Protein AF-A0A0A6YX41-F1 (afdb_monomer_lite)

Sequence (40 aa):
MPNQGEDCYFYFYSTCAKGDSCPFRHCEAALGNETVCTLW

Organism: Mus musculus (NCBI:txid10090)

InterPro domains:
  IPR000571 Zinc finger, CCCH-type [PS50103] (2-29)
  IPR036855 Zinc finger, CCCH-type superfamily [SSF90229] (5-26)
  IPR041686 Zinc-finger CCCH domain [PF15663] (1-40)

Radius of gyration: 10.09 Å; chains: 1; bounding box: 24×14×21 Å

Structure (mmCIF, N/CA/C/O backbone):
data_AF-A0A0A6YX41-F1
#
_entry.id   AF-A0A0A6YX41-F1
#
loop_
_atom_site.group_PDB
_atom_site.id
_atom_site.type_symbol
_atom_site.label_atom_id
_atom_site.label_alt_id
_atom_site.label_comp_id
_atom_site.label_asym_id
_atom_site.label_entity_id
_atom_site.label_seq_id
_atom_site.pdbx_PDB_ins_code
_atom_site.Cartn_x
_atom_site.Cartn_y
_atom_site.Cartn_z
_atom_site.occupancy
_atom_site.B_iso_or_equiv
_atom_site.auth_seq_id
_atom_site.auth_comp_id
_atom_site.auth_asym_id
_atom_site.auth_atom_id
_atom_site.pdbx_PDB_model_num
ATOM 1 N N . MET A 1 1 ? 12.233 2.923 13.693 1.00 48.91 1 MET A N 1
ATOM 2 C CA . MET A 1 1 ? 12.015 1.462 13.774 1.00 48.91 1 MET A CA 1
ATOM 3 C C . MET A 1 1 ? 11.063 1.118 12.642 1.00 48.91 1 MET A C 1
ATOM 5 O O . MET A 1 1 ? 10.121 1.885 12.493 1.00 48.91 1 MET A O 1
ATOM 9 N N . PRO A 1 2 ? 11.318 0.119 11.778 1.00 46.84 2 PRO A N 1
ATOM 10 C CA . PRO A 1 2 ? 10.342 -0.225 10.751 1.00 46.84 2 PRO A CA 1
ATOM 11 C C . PRO A 1 2 ? 9.105 -0.745 11.481 1.00 46.84 2 PRO A C 1
ATOM 13 O O . PRO A 1 2 ? 9.181 -1.759 12.173 1.00 46.84 2 PRO A O 1
ATOM 16 N N . ASN A 1 3 ? 8.017 0.024 11.436 1.00 57.53 3 ASN A N 1
ATOM 17 C CA . ASN A 1 3 ? 6.760 -0.337 12.067 1.00 57.53 3 ASN A CA 1
ATOM 18 C C . ASN A 1 3 ? 6.242 -1.592 11.364 1.00 57.53 3 ASN A C 1
ATOM 20 O O . ASN A 1 3 ? 5.591 -1.506 10.329 1.00 57.53 3 ASN A O 1
ATOM 24 N N . GLN A 1 4 ? 6.524 -2.764 11.935 1.00 56.00 4 GLN A N 1
ATOM 25 C CA . GLN A 1 4 ? 6.057 -4.076 11.463 1.00 56.00 4 GLN A CA 1
ATOM 26 C C . GLN A 1 4 ? 4.515 -4.208 11.468 1.00 56.00 4 GLN A C 1
ATOM 28 O O . GLN A 1 4 ? 3.986 -5.272 11.162 1.00 56.00 4 GLN A O 1
ATOM 33 N N . GLY A 1 5 ? 3.792 -3.138 11.820 1.00 61.62 5 GLY A N 1
ATOM 34 C CA . GLY A 1 5 ? 2.340 -3.028 11.741 1.00 61.62 5 GLY A CA 1
ATOM 35 C C . GLY A 1 5 ? 1.821 -2.203 10.563 1.00 61.62 5 GLY A C 1
ATOM 36 O O . GLY A 1 5 ? 0.629 -2.295 10.293 1.00 61.62 5 GLY A O 1
ATOM 37 N N . GLU A 1 6 ? 2.666 -1.441 9.857 1.00 76.06 6 GLU A N 1
ATOM 38 C CA . GLU A 1 6 ? 2.204 -0.570 8.773 1.00 76.06 6 GLU A CA 1
ATOM 39 C C . GLU A 1 6 ? 2.172 -1.305 7.426 1.00 76.06 6 GLU A C 1
ATOM 41 O O . GLU A 1 6 ? 3.161 -1.887 6.967 1.00 76.06 6 GLU A O 1
ATOM 46 N N . ASP A 1 7 ? 1.000 -1.278 6.798 1.00 80.62 7 ASP A N 1
ATOM 47 C CA . ASP A 1 7 ? 0.743 -1.739 5.448 1.00 80.62 7 ASP A CA 1
ATOM 48 C C . ASP A 1 7 ? 1.584 -0.947 4.442 1.00 80.62 7 ASP A C 1
ATOM 50 O O . ASP A 1 7 ? 1.769 0.271 4.520 1.00 80.62 7 ASP A O 1
ATOM 54 N N . CYS A 1 8 ? 2.118 -1.661 3.459 1.00 87.31 8 CYS A N 1
ATOM 55 C CA . CYS A 1 8 ? 2.884 -1.045 2.399 1.00 87.31 8 CYS A CA 1
ATOM 56 C C . CYS A 1 8 ? 1.946 -0.233 1.508 1.00 87.31 8 CYS A C 1
ATOM 58 O O . CYS A 1 8 ? 1.203 -0.793 0.700 1.00 87.31 8 CYS A O 1
ATOM 60 N N . TYR A 1 9 ? 2.058 1.091 1.590 1.00 83.94 9 TYR A N 1
ATOM 61 C CA . TYR A 1 9 ? 1.347 2.016 0.710 1.00 83.94 9 TYR A CA 1
ATOM 62 C C . TYR A 1 9 ? 1.493 1.616 -0.766 1.00 83.94 9 TYR A C 1
ATOM 64 O O . TYR A 1 9 ? 0.511 1.432 -1.471 1.00 83.94 9 TYR A O 1
ATOM 72 N N . PHE A 1 10 ? 2.718 1.374 -1.239 1.00 87.12 10 PHE A N 1
ATOM 73 C CA . PHE A 1 10 ? 2.940 0.993 -2.637 1.00 87.12 10 PHE A CA 1
ATOM 74 C C . PHE A 1 10 ? 2.286 -0.341 -2.996 1.00 87.12 10 PHE A C 1
ATOM 76 O O . PHE A 1 10 ? 1.845 -0.515 -4.127 1.00 87.12 10 PHE A O 1
ATOM 83 N N . TYR A 1 11 ? 2.207 -1.284 -2.058 1.00 86.38 11 TYR A N 1
ATOM 84 C CA . TYR A 1 11 ? 1.554 -2.564 -2.302 1.00 86.38 11 TYR A CA 1
ATOM 85 C C . TYR A 1 11 ? 0.047 -2.397 -2.409 1.00 86.38 11 TYR A C 1
ATOM 87 O O . TYR A 1 11 ? -0.536 -2.927 -3.340 1.00 86.38 11 TYR A O 1
ATOM 95 N N . PHE A 1 12 ? -0.559 -1.586 -1.539 1.00 82.69 12 PHE A N 1
ATOM 96 C CA . PHE A 1 12 ? -1.979 -1.240 -1.602 1.00 82.69 12 PHE A CA 1
ATOM 97 C C . PHE A 1 12 ? -2.385 -0.693 -2.983 1.00 82.69 12 PHE A C 1
ATOM 99 O O . PHE A 1 12 ? -3.405 -1.092 -3.538 1.00 82.69 12 PHE A O 1
ATOM 106 N N . TYR A 1 13 ? -1.527 0.132 -3.593 1.00 82.88 13 TYR A N 1
ATOM 107 C CA . TYR A 1 13 ? -1.709 0.642 -4.959 1.00 82.88 13 TYR A CA 1
ATOM 108 C C . TY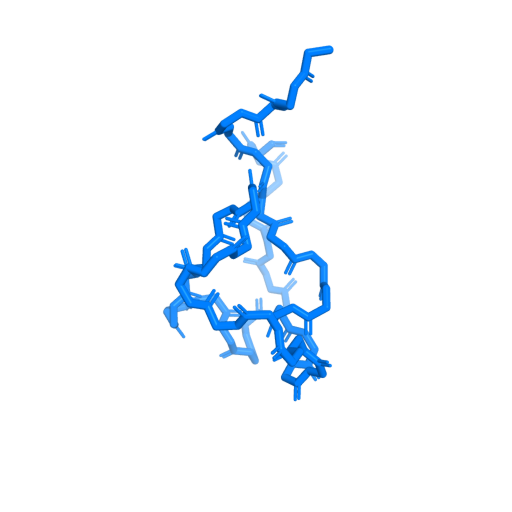R A 1 13 ? -1.171 -0.288 -6.066 1.00 82.88 13 TYR A C 1
ATOM 110 O O . TYR A 1 13 ? -1.090 0.127 -7.218 1.00 82.88 13 TYR A O 1
ATOM 118 N N . SER A 1 14 ? -0.778 -1.530 -5.758 1.00 84.31 14 SER A N 1
ATOM 119 C CA . SER A 1 14 ? -0.183 -2.491 -6.710 1.00 84.31 14 SER A CA 1
ATOM 120 C C . SER A 1 14 ? 1.071 -1.983 -7.447 1.00 84.31 14 SER A C 1
ATOM 122 O O . SER A 1 14 ? 1.346 -2.366 -8.580 1.00 84.31 14 SER A O 1
ATOM 124 N N . THR A 1 15 ? 1.859 -1.119 -6.805 1.00 88.56 15 THR A N 1
ATOM 125 C CA . THR A 1 15 ? 3.099 -0.523 -7.344 1.00 88.56 15 THR A CA 1
ATOM 126 C C . THR A 1 15 ? 4.366 -0.962 -6.602 1.00 88.56 15 THR A C 1
ATOM 128 O O . THR A 1 15 ? 5.473 -0.562 -6.966 1.00 88.56 15 THR A O 1
ATOM 131 N N . CYS A 1 16 ? 4.249 -1.785 -5.555 1.00 89.50 16 CYS A N 1
ATOM 132 C CA . CYS A 1 16 ? 5.413 -2.258 -4.810 1.00 89.50 16 CYS A CA 1
ATOM 133 C C . CYS A 1 16 ? 6.209 -3.296 -5.612 1.00 89.50 16 CYS A C 1
ATOM 135 O O . CYS A 1 16 ? 5.736 -4.401 -5.854 1.00 89.50 16 CYS A O 1
ATOM 137 N N . ALA A 1 17 ? 7.461 -2.970 -5.942 1.00 90.19 17 ALA A N 1
ATOM 138 C CA . ALA A 1 17 ? 8.391 -3.880 -6.617 1.00 90.19 17 ALA A CA 1
ATOM 139 C C . ALA A 1 17 ? 9.293 -4.678 -5.651 1.00 90.19 17 ALA A C 1
ATOM 141 O O . ALA A 1 17 ? 10.135 -5.455 -6.092 1.00 90.19 17 ALA A O 1
ATOM 142 N N . LYS A 1 18 ? 9.162 -4.473 -4.331 1.00 89.31 18 LYS A N 1
ATOM 143 C CA . LYS A 1 18 ? 10.050 -5.090 -3.326 1.00 89.31 18 LYS A CA 1
ATOM 144 C C . LYS A 1 18 ? 9.716 -6.554 -3.020 1.00 89.31 18 LYS A C 1
ATOM 146 O O . LYS A 1 18 ? 10.549 -7.236 -2.427 1.00 89.31 18 LYS A O 1
ATOM 151 N N . GLY A 1 19 ? 8.523 -7.024 -3.396 1.00 83.50 19 GLY A N 1
ATOM 152 C CA . GLY A 1 19 ? 8.059 -8.384 -3.099 1.00 83.50 19 GLY A CA 1
ATOM 153 C C . GLY A 1 19 ? 8.147 -8.705 -1.604 1.00 83.50 19 GLY A C 1
ATOM 154 O O . GLY A 1 19 ? 7.865 -7.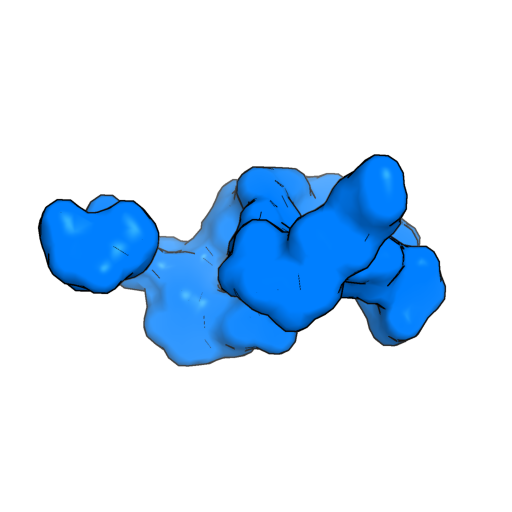845 -0.769 1.00 83.50 19 GLY A O 1
ATOM 155 N N . ASP A 1 20 ? 8.609 -9.909 -1.271 1.00 83.50 20 ASP A N 1
ATOM 156 C CA . ASP A 1 20 ? 8.774 -10.382 0.114 1.00 83.50 20 ASP A CA 1
ATOM 157 C C . ASP A 1 20 ? 9.895 -9.679 0.893 1.00 83.50 20 ASP A C 1
ATOM 159 O O . ASP A 1 20 ? 9.964 -9.768 2.114 1.00 83.50 20 ASP A O 1
ATOM 163 N N . SER A 1 21 ? 10.778 -8.942 0.209 1.00 87.62 21 SER A N 1
ATOM 164 C CA . SER A 1 21 ? 11.808 -8.124 0.866 1.00 87.62 21 SER A CA 1
ATOM 165 C C . SER A 1 21 ? 11.271 -6.770 1.342 1.00 87.62 21 SER A C 1
ATOM 167 O O . SER A 1 21 ? 12.038 -5.921 1.805 1.00 87.62 21 SER A O 1
ATOM 169 N N . CYS A 1 22 ? 9.967 -6.515 1.193 1.00 87.88 22 CYS A N 1
ATOM 170 C CA . CYS A 1 22 ? 9.366 -5.289 1.683 1.00 87.88 22 CYS A CA 1
ATOM 171 C C . CYS A 1 22 ? 9.346 -5.281 3.221 1.00 87.88 22 CYS A C 1
ATOM 173 O O . CYS A 1 22 ? 8.808 -6.201 3.830 1.00 87.88 22 CYS A O 1
ATOM 175 N N . PRO A 1 23 ? 9.878 -4.235 3.877 1.00 85.56 23 PRO A N 1
ATOM 176 C CA . PRO A 1 23 ? 9.850 -4.133 5.337 1.00 85.56 23 PRO A CA 1
ATOM 177 C C . PRO A 1 23 ? 8.462 -3.764 5.895 1.00 85.56 23 PRO A C 1
ATOM 179 O O . PRO A 1 23 ? 8.322 -3.611 7.106 1.00 85.56 23 PRO A O 1
ATOM 182 N N . PHE A 1 24 ? 7.471 -3.572 5.020 1.00 85.94 24 PHE A N 1
ATOM 183 C CA . PHE A 1 24 ? 6.096 -3.184 5.335 1.00 85.94 24 PHE A CA 1
ATOM 184 C C . PHE A 1 24 ? 5.145 -4.340 5.019 1.00 85.94 24 PHE A C 1
ATOM 186 O O . PHE A 1 24 ? 5.441 -5.169 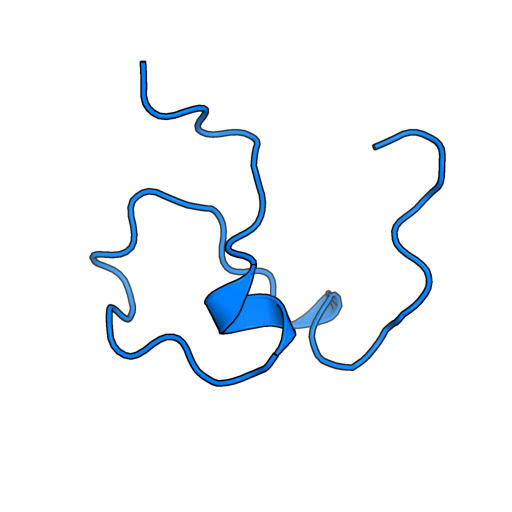4.156 1.00 85.94 24 PHE A O 1
ATOM 193 N N . ARG A 1 25 ? 3.982 -4.385 5.673 1.00 84.81 25 ARG A N 1
ATOM 194 C CA . ARG A 1 25 ? 3.045 -5.499 5.509 1.00 84.8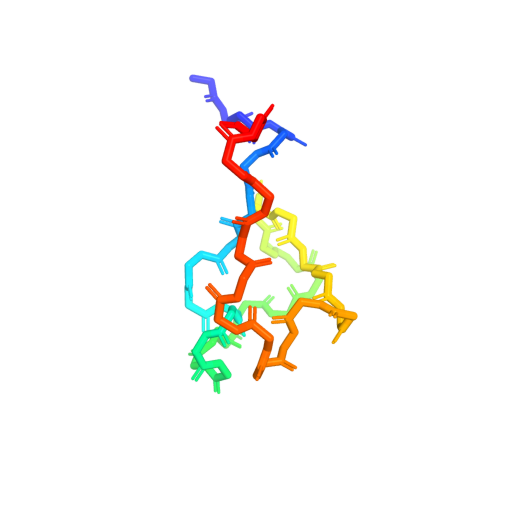1 25 ARG A CA 1
ATOM 195 C C . ARG A 1 25 ? 2.394 -5.474 4.120 1.00 84.81 25 ARG A C 1
ATOM 197 O O . ARG A 1 25 ? 1.873 -4.452 3.681 1.00 84.81 25 ARG A O 1
ATOM 204 N N . HIS A 1 26 ? 2.409 -6.607 3.427 1.00 87.38 26 HIS A N 1
ATOM 205 C CA . HIS A 1 26 ? 1.652 -6.828 2.196 1.00 87.38 26 HIS A CA 1
ATOM 206 C C . HIS A 1 26 ? 0.412 -7.660 2.532 1.00 87.38 26 HIS A C 1
ATOM 208 O O . HIS A 1 26 ? 0.540 -8.784 3.009 1.00 87.38 26 HIS A O 1
ATOM 214 N N . CYS A 1 27 ? -0.784 -7.104 2.331 1.00 79.56 27 CYS A N 1
ATOM 215 C CA . CYS A 1 27 ? -2.044 -7.806 2.563 1.00 79.56 27 CYS A CA 1
ATOM 216 C C . CYS A 1 27 ? -2.858 -7.833 1.269 1.00 79.56 27 CYS A C 1
ATOM 218 O O . CYS A 1 27 ? -3.405 -6.809 0.864 1.00 79.56 27 CYS A O 1
ATOM 220 N N . GLU A 1 28 ? -2.935 -8.992 0.614 1.00 79.31 28 GLU A N 1
ATOM 221 C CA . GLU A 1 28 ? -3.685 -9.153 -0.641 1.00 79.31 28 GLU A CA 1
ATOM 222 C C . GLU A 1 28 ? -5.168 -8.822 -0.474 1.00 79.31 28 GLU A C 1
ATOM 224 O O . GLU A 1 28 ? -5.786 -8.260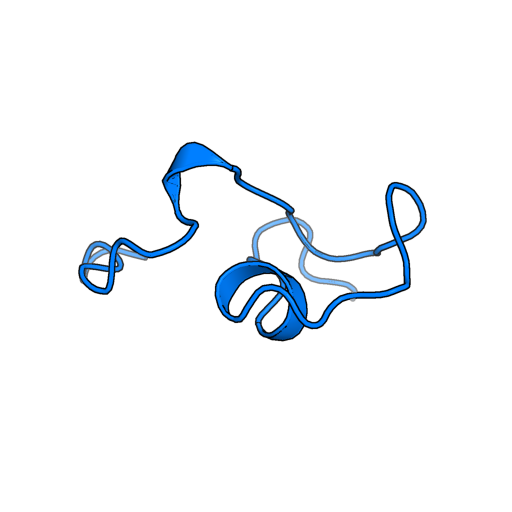 -1.369 1.00 79.31 28 GLU A O 1
ATOM 229 N N . ALA A 1 29 ? -5.730 -9.087 0.707 1.00 73.38 29 ALA A N 1
ATOM 230 C CA . ALA A 1 29 ? -7.114 -8.749 1.028 1.00 73.38 29 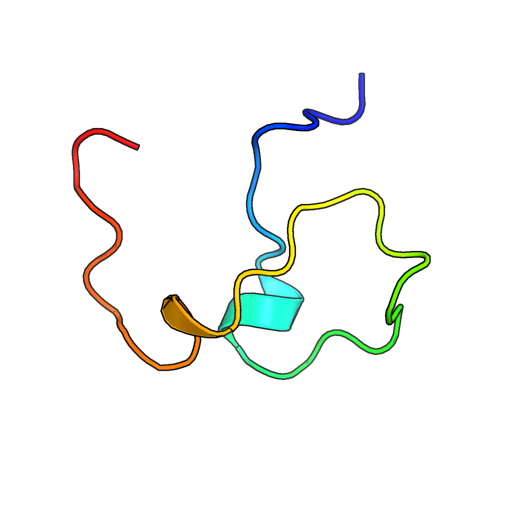ALA A CA 1
ATOM 231 C C . ALA A 1 29 ? -7.375 -7.231 1.118 1.00 73.38 29 ALA A C 1
ATOM 233 O O . ALA A 1 29 ? -8.529 -6.808 1.084 1.00 73.38 29 ALA A O 1
ATOM 234 N N . ALA A 1 30 ? -6.323 -6.414 1.244 1.00 68.25 30 ALA A N 1
ATOM 235 C CA . ALA A 1 30 ? -6.419 -4.958 1.213 1.00 68.25 30 ALA A CA 1
ATOM 236 C C . ALA A 1 30 ? -6.267 -4.384 -0.210 1.00 68.25 30 ALA A C 1
ATOM 238 O O . ALA A 1 30 ? -6.588 -3.218 -0.424 1.00 68.25 30 ALA A O 1
ATOM 239 N N . LEU A 1 31 ? -5.809 -5.174 -1.193 1.00 73.19 31 LEU A N 1
ATOM 240 C CA . LEU A 1 31 ? -5.659 -4.716 -2.578 1.00 73.19 31 LEU A CA 1
ATOM 241 C C . LEU A 1 31 ? -7.021 -4.329 -3.162 1.00 73.19 31 LEU A C 1
ATOM 243 O O . LEU A 1 31 ? -7.913 -5.163 -3.301 1.00 73.19 31 LEU A O 1
ATOM 247 N N . GLY A 1 32 ? -7.173 -3.054 -3.520 1.00 65.06 32 GLY A N 1
ATOM 248 C CA . GLY A 1 32 ? -8.402 -2.538 -4.128 1.00 65.06 32 GLY A CA 1
ATOM 249 C C . GLY A 1 32 ? -9.580 -2.360 -3.163 1.00 65.06 32 GLY A C 1
ATOM 250 O O . GLY A 1 32 ? -10.666 -2.015 -3.619 1.00 65.06 32 GLY A O 1
ATOM 251 N N . ASN A 1 33 ? -9.385 -2.555 -1.853 1.00 64.44 33 ASN A N 1
ATOM 252 C CA . ASN A 1 33 ? -10.390 -2.240 -0.840 1.00 64.44 33 ASN A CA 1
ATOM 253 C C . ASN A 1 33 ? -10.033 -0.911 -0.156 1.00 64.44 33 ASN A C 1
ATOM 255 O O . ASN A 1 33 ? -9.252 -0.872 0.791 1.00 64.44 33 ASN A O 1
ATOM 259 N N . GLU A 1 34 ? -10.600 0.188 -0.659 1.00 61.41 34 GLU A N 1
ATOM 260 C CA . GLU A 1 34 ? -10.380 1.558 -0.164 1.00 61.41 34 GLU A CA 1
ATOM 261 C C . GLU A 1 34 ? -10.851 1.792 1.278 1.00 61.41 34 GLU A C 1
ATOM 263 O O . GLU A 1 34 ? -10.392 2.725 1.939 1.00 61.41 34 GLU A O 1
ATOM 268 N N . THR A 1 35 ? -11.711 0.918 1.807 1.00 62.25 35 THR A N 1
ATOM 269 C CA . THR A 1 35 ? -12.056 0.905 3.229 1.00 62.25 35 THR A CA 1
ATOM 270 C C . THR A 1 35 ? -10.932 0.283 4.053 1.00 62.25 35 THR A C 1
ATOM 272 O O . THR A 1 35 ? -11.026 -0.844 4.541 1.00 62.25 35 THR A O 1
ATOM 275 N N . VAL A 1 36 ? -9.866 1.057 4.263 1.00 61.28 36 VAL A N 1
ATOM 276 C CA . VAL A 1 36 ? -9.022 0.889 5.449 1.00 61.28 36 VAL A CA 1
ATOM 277 C C . VAL A 1 36 ? -9.951 1.044 6.650 1.00 61.28 36 VAL A C 1
ATOM 279 O O . VAL A 1 36 ? -10.678 2.035 6.757 1.00 61.28 36 VAL A O 1
ATOM 282 N N . CYS A 1 37 ? -10.006 0.034 7.518 1.00 55.44 37 CYS A N 1
ATOM 283 C CA . CYS A 1 37 ? -10.786 0.135 8.745 1.00 55.44 37 CYS A CA 1
ATOM 284 C C . CYS A 1 37 ? -10.340 1.410 9.477 1.00 55.44 37 CYS A C 1
ATOM 286 O O . CYS A 1 37 ? -9.154 1.582 9.722 1.00 55.44 37 CYS A O 1
ATOM 288 N N . THR A 1 38 ? -11.255 2.312 9.832 1.00 56.97 38 THR A N 1
ATOM 289 C CA . THR A 1 38 ? -10.922 3.584 10.512 1.00 56.97 38 THR A CA 1
ATOM 290 C C . THR A 1 38 ? -10.329 3.398 11.915 1.00 56.97 38 THR A C 1
ATOM 292 O O . THR A 1 38 ? -9.973 4.377 12.564 1.00 56.97 38 THR A O 1
ATOM 295 N N . LEU A 1 39 ? -10.255 2.150 12.384 1.00 54.53 39 LEU A N 1
ATOM 296 C CA . LEU A 1 39 ? -9.615 1.714 13.626 1.00 54.53 39 LEU A CA 1
ATOM 297 C C . LEU A 1 39 ? -8.172 1.213 13.419 1.00 54.53 39 LEU A C 1
ATOM 299 O O . LEU A 1 39 ? -7.605 0.643 14.351 1.00 54.53 39 LEU A O 1
ATOM 303 N N . TRP A 1 40 ? -7.625 1.352 12.209 1.00 57.56 40 TRP A N 1
ATOM 304 C CA . TRP A 1 40 ? -6.227 1.061 11.893 1.00 57.56 40 TRP A CA 1
ATOM 305 C C . TRP A 1 40 ? -5.296 2.166 12.404 1.00 57.56 40 TRP A C 1
ATOM 307 O O . TRP A 1 40 ? -5.684 3.354 12.310 1.00 57.56 40 TRP A O 1
#

pLDDT: mean 74.46, std 13.33, range [46.84, 90.19]

Secondary structure (DSSP, 8-state):
---TTSB-HHHHTT----GGG-SSB--GGGTT-----TT-

Foldseek 3Di:
DLPQAAADPCLLVVNDPCPPVDSHDRDPVSNPPPCPPPVD